Protein AF-A0A7L2L3T2-F1 (afdb_monomer)

pLDDT: mean 75.69, std 24.59, range [29.52, 98.69]

InterPro domains:
  IPR004274 FCP1 homology domain [PF03031] (66-132)
  IPR004274 FCP1 homology domain [PS50969] (61-136)
  IPR004274 FCP1 homology domain [SM00577] (64-136)
  IPR023214 HAD superfamily [G3DSA:3.40.50.1000] (42-136)
  IPR036412 HAD-like superfamily [SSF56784] (52-131)
  IPR050365 Mitochondrial import inner membrane translocase subunit TIM50 [PTHR12210] (7-133)

Mean predicted aligned error: 15.84 Å

Solvent-accessible surface area (backbone atoms only — not comparable to full-atom values): 9554 Å² total; per-residue (Å²): 134,87,89,82,86,84,83,82,86,81,86,80,72,86,70,64,79,81,52,82,84,65,85,80,80,83,91,77,91,81,81,84,77,86,86,66,84,87,72,83,84,76,86,76,94,68,81,80,71,79,82,80,70,93,64,78,83,79,52,81,94,42,69,88,38,57,78,42,78,40,54,45,76,85,66,42,28,44,76,33,74,61,91,56,86,87,46,75,42,76,46,80,44,76,56,97,90,40,84,42,59,35,28,28,36,69,39,86,63,42,67,63,49,51,54,55,43,55,74,64,26,40,71,39,83,56,63,93,69,83,78,73,88,70,79,133

Secondary structure (DSSP, 8-state):
----PPPPPPP--GGGGS-TT---------------------S----------SS-PPPGGGTTSPEEEE--BTTTEEEESS--TT-SEEEEEEETTEEEEEEEEEPTTHHHHHHHHHHHSEEEE--SS---S---

Structure (mmCIF, N/CA/C/O backbone):
data_AF-A0A7L2L3T2-F1
#
_entry.id   AF-A0A7L2L3T2-F1
#
loop_
_atom_site.group_PDB
_atom_site.id
_atom_site.type_symbol
_atom_site.label_atom_id
_atom_site.label_alt_id
_atom_site.label_comp_id
_atom_site.label_asym_id
_atom_site.label_entity_id
_atom_site.label_seq_id
_atom_site.pdbx_PDB_ins_code
_atom_site.Cartn_x
_atom_site.Cartn_y
_atom_site.Cartn_z
_atom_site.occupancy
_atom_site.B_iso_or_equiv
_atom_site.auth_seq_id
_atom_site.auth_comp_id
_atom_site.auth_asym_id
_atom_site.auth_atom_id
_atom_site.pdbx_PDB_model_num
ATOM 1 N N . GLY A 1 1 ? 4.137 63.026 32.691 1.00 35.97 1 GLY A N 1
ATOM 2 C CA . GLY A 1 1 ? 4.318 62.618 31.290 1.00 35.97 1 GLY A CA 1
ATOM 3 C C . GLY A 1 1 ? 4.992 61.267 31.257 1.00 35.97 1 GLY A C 1
ATOM 4 O O . GLY A 1 1 ? 6.132 61.170 31.676 1.00 35.97 1 GLY A O 1
ATOM 5 N N . THR A 1 2 ? 4.213 60.248 30.903 1.00 34.06 2 THR A N 1
ATOM 6 C CA . THR A 1 2 ? 4.567 59.047 30.122 1.00 34.06 2 THR A CA 1
ATOM 7 C C . THR A 1 2 ? 6.007 58.503 30.169 1.00 34.06 2 THR A C 1
ATOM 9 O O . THR A 1 2 ? 6.905 59.027 29.521 1.00 34.06 2 THR A O 1
ATOM 12 N N . GLN A 1 3 ? 6.175 57.349 30.830 1.00 35.94 3 GLN A N 1
ATOM 13 C CA . GLN A 1 3 ? 7.211 56.356 30.519 1.00 35.94 3 GLN A CA 1
ATOM 14 C C . GLN A 1 3 ? 6.604 55.290 29.592 1.00 35.94 3 GLN A C 1
ATOM 16 O O . GLN A 1 3 ? 5.524 54.772 29.871 1.00 35.94 3 GLN A O 1
ATOM 21 N N . THR A 1 4 ? 7.301 54.936 28.515 1.00 42.97 4 THR A N 1
ATOM 22 C CA . THR A 1 4 ? 6.993 53.780 27.656 1.00 42.97 4 THR A CA 1
ATOM 23 C C . THR A 1 4 ? 8.193 52.834 27.630 1.00 42.97 4 THR A C 1
ATOM 25 O O . THR A 1 4 ? 9.275 53.286 27.253 1.00 42.97 4 THR A O 1
ATOM 28 N N . PRO A 1 5 ? 8.045 51.530 27.928 1.00 36.94 5 PRO A N 1
ATOM 29 C CA . PRO A 1 5 ? 9.026 50.524 27.539 1.00 36.94 5 PRO A CA 1
ATOM 30 C C . PRO A 1 5 ? 8.546 49.748 26.299 1.00 36.94 5 PRO A C 1
ATOM 32 O O . PRO A 1 5 ? 7.464 49.156 26.288 1.00 36.94 5 PRO A O 1
ATOM 35 N N . ALA A 1 6 ? 9.359 49.750 25.240 1.00 39.88 6 ALA A N 1
ATOM 36 C CA . ALA A 1 6 ? 9.135 48.973 24.022 1.00 39.88 6 ALA A CA 1
ATOM 37 C C . ALA A 1 6 ? 9.621 47.514 24.174 1.00 39.88 6 ALA A C 1
ATOM 39 O O . ALA A 1 6 ? 10.553 47.208 24.915 1.00 39.88 6 ALA A O 1
ATOM 40 N N . LYS A 1 7 ? 8.916 46.612 23.484 1.00 36.78 7 LYS A N 1
ATOM 41 C CA . LYS A 1 7 ? 8.831 45.155 23.686 1.00 36.78 7 LYS A CA 1
ATOM 42 C C . LYS A 1 7 ? 10.074 44.382 23.204 1.00 36.78 7 LYS A C 1
ATOM 44 O O . LYS A 1 7 ? 10.583 44.645 22.119 1.00 3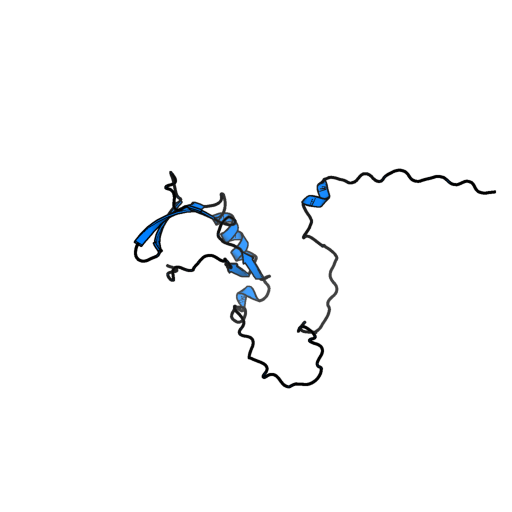6.78 7 LYS A O 1
ATOM 49 N N . LYS A 1 8 ? 10.489 43.355 23.963 1.00 37.81 8 LYS A N 1
ATOM 50 C CA . LYS A 1 8 ? 11.452 42.314 23.534 1.00 37.81 8 LYS A CA 1
ATOM 51 C C . LYS A 1 8 ? 10.828 41.374 22.480 1.00 37.81 8 LYS A C 1
ATOM 53 O O . LYS A 1 8 ? 9.640 41.063 22.596 1.00 37.81 8 LYS A O 1
ATOM 58 N N . PRO A 1 9 ? 11.601 40.868 21.500 1.00 38.28 9 PRO A N 1
ATOM 59 C CA . PRO A 1 9 ? 11.104 39.929 20.498 1.00 38.28 9 PRO A CA 1
ATOM 60 C C . PRO A 1 9 ? 10.933 38.520 21.089 1.00 38.28 9 PRO A C 1
ATOM 62 O O . PRO A 1 9 ? 11.800 38.006 21.794 1.00 38.28 9 PRO A O 1
ATOM 65 N N . ARG A 1 10 ? 9.780 37.901 20.805 1.00 49.94 10 ARG A N 1
ATOM 66 C CA . ARG A 1 10 ? 9.425 36.529 21.197 1.00 49.94 10 ARG A CA 1
ATOM 67 C C . ARG A 1 10 ? 10.212 35.520 20.355 1.00 49.94 10 ARG A C 1
ATOM 69 O O . ARG A 1 10 ? 10.074 35.496 19.136 1.00 49.94 10 ARG A O 1
ATOM 76 N N . SER A 1 11 ? 10.988 34.675 21.032 1.00 52.75 11 SER A N 1
ATOM 77 C CA . SER A 1 11 ? 11.601 33.461 20.484 1.00 52.75 11 SER A CA 1
ATOM 78 C C . SER A 1 11 ? 10.527 32.562 19.859 1.00 52.75 11 SER A C 1
ATOM 80 O O . SER A 1 11 ? 9.549 32.215 20.523 1.00 52.75 11 SER A O 1
ATOM 82 N N . ARG A 1 12 ? 10.680 32.217 18.577 1.00 53.09 12 ARG A N 1
ATOM 83 C CA . ARG A 1 12 ? 9.850 31.218 17.892 1.00 53.09 12 ARG A CA 1
ATOM 84 C C . ARG A 1 12 ? 10.597 29.884 17.926 1.00 53.09 12 ARG A C 1
ATOM 86 O O . ARG A 1 12 ? 11.670 29.767 17.346 1.00 53.09 12 ARG A O 1
ATOM 93 N N . SER A 1 13 ? 10.042 28.915 18.652 1.00 53.38 13 SER A N 1
ATOM 94 C CA . SER A 1 13 ? 10.599 27.567 18.806 1.00 53.38 13 SER A CA 1
ATOM 95 C C . SER A 1 13 ? 10.322 26.705 17.567 1.00 53.38 13 SER A C 1
ATOM 97 O O . SER A 1 13 ? 9.228 26.732 17.009 1.00 53.38 13 SER A O 1
ATOM 99 N N . ILE A 1 14 ? 11.325 25.922 17.168 1.00 63.31 14 ILE A N 1
ATOM 100 C CA . ILE A 1 14 ? 11.419 25.088 15.952 1.00 63.31 14 ILE A CA 1
ATOM 101 C C . ILE A 1 14 ? 10.454 23.878 15.974 1.00 63.31 14 ILE A C 1
ATOM 103 O O . ILE A 1 14 ? 10.268 23.195 14.972 1.00 63.31 14 ILE A O 1
ATOM 107 N N . LEU A 1 15 ? 9.768 23.629 17.092 1.00 58.53 15 LEU A N 1
ATOM 108 C CA . LEU A 1 15 ? 8.903 22.456 17.282 1.00 58.53 15 LEU A CA 1
ATOM 109 C C . LEU A 1 15 ? 7.489 22.591 16.688 1.00 58.53 15 LEU A C 1
ATOM 111 O O . LEU A 1 15 ? 6.713 21.640 16.730 1.00 58.53 15 LEU A O 1
ATOM 115 N N . GLN A 1 16 ? 7.147 23.735 16.089 1.00 56.53 16 GLN A N 1
ATOM 116 C CA . GLN A 1 16 ? 5.810 23.961 15.525 1.00 56.53 16 GLN A CA 1
ATOM 117 C C . GLN A 1 16 ? 5.558 23.213 14.199 1.00 56.53 16 GLN A C 1
ATOM 119 O O . GLN A 1 16 ? 4.415 23.091 13.772 1.00 56.53 16 GLN A O 1
ATOM 124 N N . SER A 1 17 ? 6.604 22.660 13.572 1.00 54.31 17 SER A N 1
ATOM 125 C CA . SER A 1 17 ? 6.488 21.919 12.306 1.00 54.31 17 SER A CA 1
ATOM 126 C C . SER A 1 17 ? 5.961 20.485 12.460 1.00 54.31 17 SER A C 1
ATOM 128 O O . SER A 1 17 ? 5.532 19.901 11.470 1.00 54.31 17 SER A O 1
ATOM 130 N N . LEU A 1 18 ? 5.993 19.907 13.667 1.00 58.53 18 LEU A N 1
ATOM 131 C CA . LEU A 1 18 ? 5.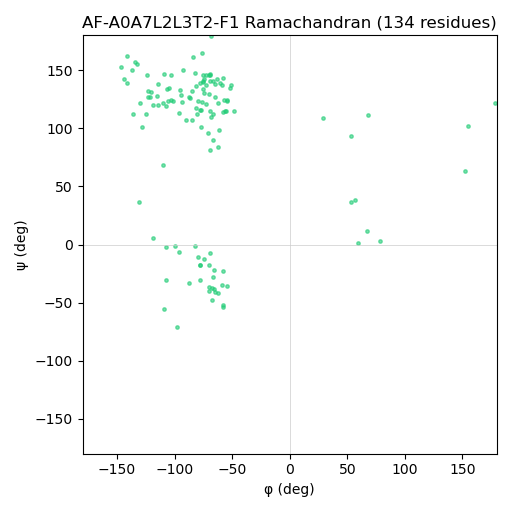639 18.496 13.897 1.00 58.53 18 LEU A CA 1
ATOM 132 C C . LEU A 1 18 ? 4.186 18.282 14.353 1.00 58.53 18 LEU A C 1
ATOM 134 O O . LEU A 1 18 ? 3.731 17.148 14.423 1.00 58.53 18 LEU A O 1
ATOM 138 N N . PHE A 1 19 ? 3.442 19.357 14.624 1.00 54.78 19 PHE A N 1
ATOM 139 C CA . PHE A 1 19 ? 2.075 19.296 15.160 1.00 54.78 19 PHE A CA 1
ATOM 140 C C . PHE A 1 19 ? 1.098 20.183 14.370 1.00 54.78 19 PHE A C 1
ATOM 142 O O . PHE A 1 19 ? 0.198 20.785 14.943 1.00 54.78 19 PHE A O 1
ATOM 149 N N . CYS A 1 20 ? 1.253 20.279 13.045 1.00 52.84 20 CYS A N 1
ATOM 150 C CA . CYS A 1 2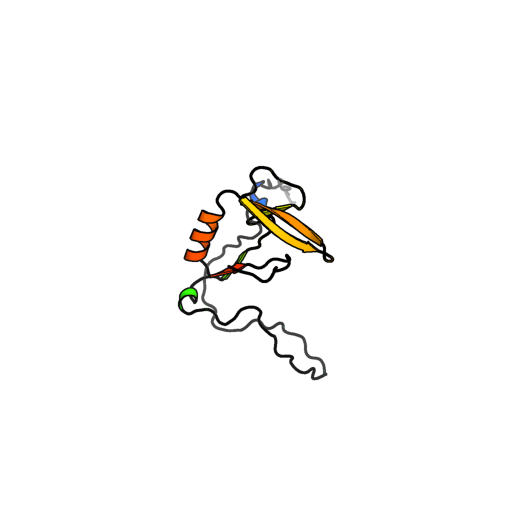0 ? 0.338 21.074 12.211 1.00 52.84 20 CYS A CA 1
ATOM 151 C C . CYS A 1 20 ? -1.101 20.506 12.179 1.00 52.84 20 CYS A C 1
ATOM 153 O O . CYS A 1 20 ? -2.044 21.251 11.939 1.00 52.84 20 CYS A O 1
ATOM 155 N N . CYS A 1 21 ? -1.289 19.212 12.476 1.00 55.84 21 CYS A N 1
ATOM 156 C CA . CYS A 1 21 ? -2.593 18.538 12.362 1.00 55.84 21 CYS A CA 1
ATOM 157 C C . CYS A 1 21 ? -3.143 17.967 13.680 1.00 55.84 21 CYS A C 1
ATOM 159 O O . CYS A 1 21 ? -4.167 17.294 13.674 1.00 55.84 21 CYS A O 1
ATOM 161 N N . LEU A 1 22 ? -2.481 18.206 14.811 1.00 59.53 22 LEU A N 1
ATOM 162 C CA . LEU A 1 22 ? -2.888 17.673 16.115 1.00 59.53 22 LEU A CA 1
ATOM 163 C C . LEU A 1 22 ? -3.402 18.817 16.989 1.00 59.53 22 LEU A C 1
ATOM 165 O O . LEU A 1 22 ? -2.781 19.206 17.977 1.00 59.53 22 LEU A O 1
ATOM 169 N N . CYS A 1 23 ? -4.547 19.377 16.601 1.00 38.28 23 CYS A N 1
ATOM 170 C CA . CYS A 1 23 ? -5.356 20.153 17.528 1.00 38.28 23 CYS A CA 1
ATOM 171 C C . CYS A 1 23 ? -5.952 19.191 18.553 1.00 38.28 23 CYS A C 1
ATOM 173 O O . CYS A 1 23 ? -6.753 18.320 18.225 1.00 38.28 23 CYS A O 1
ATOM 175 N N . ARG A 1 24 ? -5.534 19.373 19.799 1.00 47.25 24 ARG A N 1
ATOM 176 C CA . ARG A 1 24 ? -6.186 18.830 20.976 1.00 47.25 24 ARG A CA 1
ATOM 177 C C . ARG A 1 24 ? -6.866 20.001 21.669 1.00 47.25 24 ARG A C 1
ATOM 179 O O . ARG A 1 24 ? -6.175 20.928 22.074 1.00 47.25 24 ARG A O 1
ATOM 186 N N . ASP A 1 25 ? -8.181 19.940 21.793 1.00 41.56 25 ASP A N 1
ATOM 187 C CA . ASP A 1 25 ? -8.862 20.440 22.981 1.00 41.56 25 ASP A CA 1
ATOM 188 C C . ASP A 1 25 ? -10.092 19.566 23.250 1.00 41.56 25 ASP A C 1
ATOM 190 O O . ASP A 1 25 ? -10.574 18.854 22.370 1.00 41.56 25 ASP A O 1
ATOM 194 N N . GLU A 1 26 ? -10.460 19.528 24.516 1.00 36.09 26 GLU A N 1
ATOM 195 C CA . GLU A 1 26 ? -11.117 18.437 25.222 1.00 36.09 26 GLU A CA 1
ATOM 196 C C . GLU A 1 26 ? -12.623 18.310 24.902 1.00 36.09 26 GLU A C 1
ATOM 198 O O . GLU A 1 26 ? -13.254 19.193 24.321 1.00 36.09 26 GLU A O 1
ATOM 203 N N . ALA A 1 27 ? -13.194 17.161 25.265 1.00 44.34 27 ALA A N 1
ATOM 204 C CA . ALA A 1 27 ? -14.560 16.747 24.961 1.00 44.34 27 ALA A CA 1
ATOM 205 C C . ALA A 1 27 ? -15.651 17.551 25.699 1.00 44.34 27 ALA A C 1
ATOM 207 O O . ALA A 1 27 ? -15.541 17.758 26.900 1.00 44.34 27 ALA A O 1
ATOM 208 N N . GLU A 1 28 ? -16.747 17.853 24.990 1.00 31.58 28 GLU A N 1
ATOM 209 C CA . GLU A 1 28 ? -18.121 17.985 25.510 1.00 31.58 28 GLU A CA 1
ATOM 210 C C . GLU A 1 28 ? -19.105 17.449 24.434 1.00 31.58 28 GLU A C 1
ATOM 212 O O . GLU A 1 28 ? -18.859 17.630 23.235 1.00 31.58 28 GLU A O 1
ATOM 217 N N . PRO A 1 29 ? -20.199 16.750 24.799 1.00 39.41 29 PRO A N 1
ATOM 218 C CA . PRO A 1 29 ? -21.030 16.011 23.850 1.00 39.41 29 PRO A CA 1
ATOM 219 C C . PRO A 1 29 ? -22.082 16.909 23.180 1.00 39.41 29 PRO A C 1
ATOM 221 O O . PRO A 1 29 ? -23.103 17.249 23.776 1.00 39.41 29 PRO A O 1
ATOM 224 N N . CYS A 1 30 ? -21.888 17.238 21.901 1.00 29.52 30 CYS A N 1
ATOM 225 C CA . CYS A 1 30 ? -22.922 17.893 21.095 1.00 29.52 30 CYS A CA 1
ATOM 226 C C . CYS A 1 30 ? -23.800 16.858 20.380 1.00 29.52 30 CYS A C 1
ATOM 228 O O . CYS A 1 30 ? -23.397 16.223 19.405 1.00 29.52 30 CYS A O 1
ATOM 230 N N . ALA A 1 31 ? -25.032 16.715 20.865 1.00 38.84 31 ALA A N 1
ATOM 231 C CA . ALA A 1 31 ? -26.105 16.035 20.161 1.00 38.84 31 ALA A CA 1
ATOM 232 C C . ALA A 1 31 ? -26.481 16.805 18.883 1.00 38.84 31 ALA A C 1
ATOM 234 O O . ALA A 1 31 ? -26.814 17.982 18.950 1.00 38.84 31 ALA A O 1
ATOM 235 N N . GLY A 1 32 ? -26.482 16.100 17.747 1.00 40.12 32 GLY A N 1
ATOM 236 C CA . GLY A 1 32 ? -27.226 16.445 16.534 1.00 40.12 32 GLY A CA 1
ATOM 237 C C . GLY A 1 32 ? -26.765 17.690 15.774 1.00 40.12 32 GLY A C 1
ATOM 238 O O . GLY A 1 32 ? -27.002 18.816 16.188 1.00 40.12 32 GLY A O 1
ATOM 239 N N . THR A 1 33 ? -26.211 17.489 14.579 1.00 32.31 33 THR A N 1
ATOM 240 C CA . THR A 1 33 ? -26.784 17.960 13.300 1.00 32.31 33 THR A CA 1
ATOM 241 C C . THR A 1 33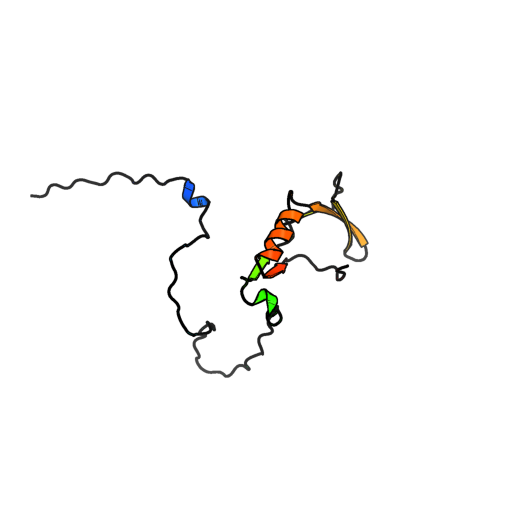 ? -25.809 17.563 12.196 1.00 32.31 33 THR A C 1
ATOM 243 O O . THR A 1 33 ? -24.636 17.922 12.214 1.00 32.31 33 THR A O 1
ATOM 246 N N . THR A 1 34 ? -26.295 16.782 11.238 1.00 37.75 34 THR A N 1
ATOM 247 C CA . THR A 1 34 ? -25.575 16.416 10.019 1.00 37.75 34 THR A CA 1
ATOM 248 C C . THR A 1 34 ? -25.135 17.676 9.279 1.00 37.75 34 THR A C 1
ATOM 250 O O . THR A 1 34 ? -25.978 18.438 8.803 1.00 37.75 34 THR A O 1
ATOM 253 N N . GLY A 1 35 ? -23.826 17.893 9.178 1.00 40.62 35 GLY A N 1
ATOM 254 C CA . GLY A 1 35 ? -23.236 18.947 8.359 1.00 40.62 35 GLY A CA 1
ATOM 255 C C . GLY A 1 35 ? -23.421 18.652 6.872 1.00 40.62 35 GLY A C 1
ATOM 256 O O . GLY A 1 35 ? -22.521 18.132 6.222 1.00 40.62 35 GLY A O 1
ATOM 257 N N . ALA A 1 36 ? -24.597 18.966 6.332 1.00 46.31 36 ALA A N 1
ATOM 258 C CA . ALA A 1 36 ? -24.756 19.204 4.904 1.00 46.31 36 ALA A CA 1
ATOM 259 C C . ALA A 1 36 ? -24.173 20.592 4.572 1.00 46.31 36 ALA A C 1
ATOM 261 O O . ALA A 1 36 ? -24.293 21.503 5.398 1.00 46.31 36 ALA A O 1
ATOM 262 N N . PRO A 1 37 ? -23.567 20.808 3.390 1.00 44.91 37 PRO A N 1
ATOM 263 C CA . PRO A 1 37 ? -23.208 22.154 2.972 1.00 44.91 37 PRO A CA 1
ATOM 264 C C . PRO A 1 37 ? -24.501 22.965 2.839 1.00 44.91 37 PRO A C 1
ATOM 266 O O . PRO A 1 37 ? -25.392 22.581 2.078 1.00 44.91 37 PRO A O 1
ATOM 269 N N . LEU A 1 38 ? -24.611 24.075 3.574 1.00 41.06 38 LEU A N 1
ATOM 270 C CA . LEU A 1 38 ? -25.620 25.096 3.311 1.00 41.06 38 LEU A CA 1
ATOM 271 C C . LEU A 1 38 ? -25.294 25.730 1.956 1.00 41.06 38 LEU A C 1
ATOM 273 O O . LEU A 1 38 ? -24.525 26.685 1.869 1.00 41.06 38 LEU A O 1
ATOM 277 N N . LEU A 1 39 ? -25.850 25.167 0.887 1.00 45.78 39 LEU A N 1
ATOM 278 C CA . LEU A 1 39 ? -25.989 25.892 -0.363 1.00 45.78 39 LEU A CA 1
ATOM 279 C C . LEU A 1 39 ? -27.162 26.848 -0.181 1.00 45.78 39 LEU A C 1
ATOM 281 O O . LEU A 1 39 ? -28.289 26.430 0.073 1.00 45.78 39 LEU A O 1
ATOM 285 N N . VAL A 1 40 ? -26.848 28.138 -0.241 1.00 47.66 40 VAL A N 1
ATOM 286 C CA . VAL A 1 40 ? -27.818 29.228 -0.269 1.00 47.66 40 VAL A CA 1
ATOM 287 C C . VAL A 1 40 ? -28.766 28.968 -1.440 1.00 47.66 40 VAL A C 1
ATOM 289 O O . VAL A 1 40 ? -28.333 28.947 -2.591 1.00 47.66 40 VAL A O 1
ATOM 292 N N . GLU A 1 41 ? -30.041 28.716 -1.144 1.00 51.34 41 GLU A N 1
ATOM 293 C CA . GLU A 1 41 ? -31.079 28.621 -2.165 1.00 51.34 41 GLU A CA 1
ATOM 294 C C . GLU A 1 41 ? -31.469 30.028 -2.616 1.00 51.34 41 GLU A C 1
ATOM 296 O O . GLU A 1 41 ? -32.054 30.795 -1.853 1.00 51.34 41 GLU A O 1
ATOM 301 N N . GLU A 1 42 ? -31.214 30.344 -3.882 1.00 50.97 42 GLU A N 1
ATOM 302 C CA . GLU A 1 42 ? -32.037 31.306 -4.604 1.00 50.97 42 GLU A CA 1
ATOM 303 C C . GLU A 1 42 ? -32.487 30.667 -5.925 1.00 50.97 42 GLU A C 1
ATOM 305 O O . GLU A 1 42 ? -31.731 30.555 -6.883 1.00 50.97 42 GLU A O 1
ATOM 310 N N . ASN A 1 43 ? -33.743 30.211 -5.916 1.00 56.47 43 ASN A N 1
ATOM 311 C CA . ASN A 1 43 ? -34.616 29.935 -7.060 1.00 56.47 43 ASN A CA 1
ATOM 312 C C . ASN A 1 43 ? -34.099 29.002 -8.175 1.00 56.47 43 ASN A C 1
ATOM 314 O O . ASN A 1 43 ? -33.579 29.440 -9.198 1.00 56.47 43 ASN A O 1
ATOM 318 N N . GLY A 1 44 ? -34.431 27.711 -8.058 1.00 47.72 44 GLY A N 1
ATOM 319 C CA . GLY A 1 44 ? -34.463 26.778 -9.190 1.00 47.72 44 GLY A CA 1
ATOM 320 C C . GLY A 1 44 ? -34.262 25.333 -8.754 1.00 47.72 44 GLY A C 1
ATOM 321 O O . GLY A 1 44 ? -33.140 24.923 -8.481 1.00 47.72 44 GLY A O 1
ATOM 322 N N . ALA A 1 45 ? -35.343 24.553 -8.682 1.00 53.53 45 ALA A N 1
ATOM 323 C CA . ALA A 1 45 ? -35.305 23.150 -8.281 1.00 53.53 45 ALA A CA 1
ATOM 324 C C . ALA A 1 45 ? -34.444 22.311 -9.246 1.00 53.53 45 ALA A C 1
ATOM 326 O O . ALA A 1 45 ? -34.905 21.887 -10.306 1.00 53.53 45 ALA A O 1
ATOM 327 N N . LEU A 1 46 ? -33.192 22.054 -8.863 1.00 55.19 46 LEU A N 1
ATOM 328 C CA . LEU A 1 46 ? -32.350 21.039 -9.485 1.00 55.19 46 LEU A CA 1
ATOM 329 C C . LEU A 1 46 ? -32.665 19.692 -8.812 1.00 55.19 46 LEU A C 1
ATOM 331 O O . LEU A 1 46 ? -32.717 19.641 -7.579 1.00 55.19 46 LEU A O 1
ATOM 335 N N . PRO A 1 47 ? -32.899 18.596 -9.560 1.00 54.84 47 PRO A N 1
ATOM 336 C CA . PRO A 1 47 ? -33.156 17.303 -8.947 1.00 54.84 47 PRO A CA 1
ATOM 337 C C . PRO A 1 47 ? -31.982 16.950 -8.037 1.00 54.84 47 PRO A C 1
ATOM 339 O O . PRO A 1 47 ? -30.830 16.935 -8.472 1.00 54.84 47 PRO A O 1
ATOM 342 N N . LYS A 1 48 ? -32.289 16.689 -6.762 1.00 62.59 48 LYS A N 1
ATOM 343 C CA . LYS A 1 48 ? -31.347 16.211 -5.750 1.00 62.59 48 LYS A CA 1
ATOM 344 C C . LYS A 1 48 ? -30.828 14.849 -6.205 1.00 62.59 48 LYS A C 1
ATOM 346 O O . LYS A 1 48 ? -31.395 13.817 -5.856 1.00 62.59 48 LYS A O 1
ATOM 351 N N . ALA A 1 49 ? -29.808 14.850 -7.061 1.00 67.88 49 ALA A N 1
ATOM 352 C CA . ALA A 1 49 ? -29.143 13.639 -7.500 1.00 67.88 49 ALA A CA 1
ATOM 353 C C . ALA A 1 49 ? -28.704 12.887 -6.242 1.00 67.88 49 ALA A C 1
ATOM 355 O O . ALA A 1 49 ? -28.065 13.467 -5.360 1.00 67.88 49 ALA A O 1
ATOM 356 N N . ALA A 1 50 ? -29.125 11.627 -6.119 1.00 76.44 50 ALA A N 1
ATOM 357 C CA . ALA A 1 50 ? -28.780 10.803 -4.974 1.00 76.44 50 ALA A CA 1
ATOM 358 C C . ALA A 1 50 ? -27.252 10.729 -4.881 1.00 76.44 50 ALA A C 1
ATOM 360 O O . ALA A 1 50 ? -26.590 10.205 -5.779 1.00 76.44 50 ALA A O 1
ATOM 361 N N . VAL A 1 51 ? -26.689 11.309 -3.822 1.00 79.06 51 VAL A N 1
ATOM 362 C CA . VAL A 1 51 ? -25.249 11.268 -3.581 1.00 79.06 51 VAL A CA 1
ATOM 363 C C . VAL A 1 51 ? -24.889 9.816 -3.298 1.00 79.06 51 VAL A C 1
ATOM 365 O O . VAL A 1 51 ? -25.315 9.244 -2.298 1.00 79.06 51 VAL A O 1
ATOM 368 N N . LYS A 1 52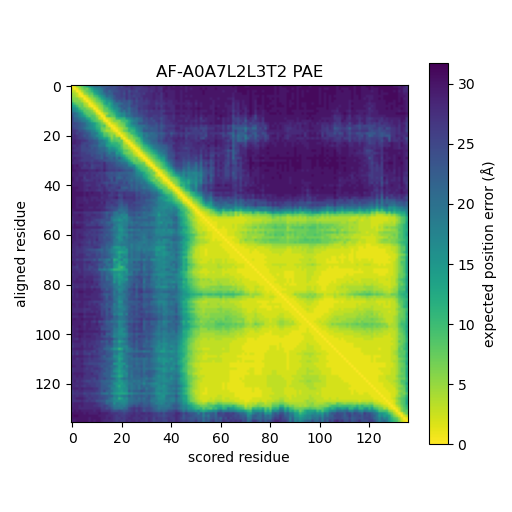 ? -24.136 9.196 -4.208 1.00 88.56 52 LYS A N 1
ATOM 369 C CA . LYS A 1 52 ? -23.624 7.842 -4.012 1.00 88.56 52 LYS A CA 1
ATOM 370 C C . LYS A 1 52 ? -22.379 7.917 -3.132 1.00 88.56 52 LYS A C 1
ATOM 372 O O . LYS A 1 52 ? -21.355 8.448 -3.554 1.00 88.56 52 LYS A O 1
ATOM 377 N N . HIS A 1 53 ? -22.473 7.384 -1.921 1.00 91.06 53 HIS A N 1
ATOM 378 C CA . HIS A 1 53 ? -21.329 7.244 -1.025 1.00 91.06 53 HIS A CA 1
ATOM 379 C C . HIS A 1 53 ? -20.349 6.182 -1.551 1.00 91.06 53 HIS A C 1
ATOM 381 O O . HIS A 1 53 ? -20.758 5.214 -2.195 1.00 91.06 53 HIS A O 1
ATOM 387 N N . LEU A 1 54 ? -19.050 6.383 -1.302 1.00 92.56 54 LEU A N 1
ATOM 388 C CA . LEU A 1 54 ? -17.989 5.466 -1.743 1.00 92.56 54 LEU A CA 1
ATOM 389 C C . LEU A 1 54 ? -17.879 4.220 -0.857 1.00 92.56 54 LEU A C 1
ATOM 391 O O . LEU A 1 54 ? -17.495 3.159 -1.341 1.00 92.56 54 LEU A O 1
ATOM 395 N N . LEU A 1 55 ? -18.214 4.359 0.427 1.00 93.25 55 LEU A N 1
ATOM 396 C CA . LEU A 1 55 ? -18.173 3.283 1.410 1.00 93.25 55 LEU A CA 1
ATOM 397 C C . LEU A 1 55 ? -19.593 2.772 1.693 1.00 93.25 55 LEU A C 1
ATOM 399 O O . LEU A 1 55 ? -20.538 3.568 1.658 1.00 93.25 55 LEU A O 1
ATOM 403 N N . PRO A 1 56 ? -19.758 1.464 1.958 1.00 93.25 56 PRO A N 1
ATOM 404 C CA . PRO A 1 56 ? -21.010 0.926 2.476 1.00 93.25 56 PRO A CA 1
ATOM 405 C C . PRO A 1 56 ? -21.256 1.406 3.915 1.00 93.25 56 PRO A C 1
ATOM 407 O O . PRO A 1 56 ? -20.440 2.116 4.502 1.00 93.25 56 PRO A O 1
ATOM 410 N N . GLU A 1 57 ? -22.381 0.995 4.499 1.00 93.12 57 GLU A N 1
ATOM 411 C CA . GLU A 1 57 ? -22.591 1.159 5.938 1.00 93.12 57 GLU A CA 1
ATOM 412 C C . GLU A 1 57 ? -21.489 0.453 6.736 1.00 93.12 57 GLU A C 1
ATOM 414 O O . GLU A 1 57 ? -21.012 -0.626 6.363 1.00 93.12 57 GLU A O 1
ATOM 419 N N . ILE A 1 58 ? -21.102 1.077 7.848 1.00 93.12 58 ILE A N 1
ATOM 420 C CA . ILE A 1 58 ? -20.079 0.549 8.744 1.00 93.12 58 ILE A CA 1
ATOM 421 C C . ILE A 1 58 ? -20.508 -0.810 9.300 1.00 93.12 58 ILE A C 1
ATOM 423 O O . ILE A 1 58 ? -21.669 -1.030 9.660 1.00 93.12 58 ILE A O 1
ATOM 427 N N . LYS A 1 59 ? -19.564 -1.747 9.384 1.00 92.94 59 LYS A N 1
ATOM 428 C CA . LYS A 1 59 ? -19.849 -3.071 9.942 1.00 92.94 59 LYS A CA 1
ATOM 429 C C . LYS A 1 59 ? -20.025 -2.971 11.465 1.00 92.94 59 LYS A C 1
ATOM 431 O O . LYS A 1 59 ? -19.305 -2.199 12.099 1.00 92.94 59 LYS A O 1
ATOM 436 N N . PRO A 1 60 ? -20.899 -3.780 12.096 1.00 94.31 60 PRO A N 1
ATOM 437 C CA . PRO A 1 60 ? -21.150 -3.686 13.536 1.00 94.31 60 PRO A CA 1
ATOM 438 C C . PRO A 1 60 ? -19.894 -3.790 14.413 1.00 94.31 60 PRO A C 1
ATOM 440 O O . PRO A 1 60 ? -19.803 -3.097 15.421 1.00 94.31 60 PRO A O 1
ATOM 443 N N . GLN A 1 61 ? -18.909 -4.610 14.027 1.00 92.12 61 GLN A N 1
ATOM 444 C CA . GLN A 1 61 ? -17.658 -4.755 14.782 1.00 92.12 61 GLN A CA 1
ATOM 445 C C . GLN A 1 61 ? -16.734 -3.528 14.721 1.00 92.12 61 GLN A C 1
ATOM 447 O O . GLN A 1 61 ? -15.828 -3.408 15.543 1.00 92.12 61 GLN A O 1
ATOM 452 N N . ASP A 1 62 ? -16.950 -2.636 13.754 1.00 93.50 62 ASP A N 1
ATOM 453 C CA . ASP A 1 62 ? -16.143 -1.436 13.542 1.00 93.50 62 ASP A CA 1
ATOM 454 C C . ASP A 1 62 ? -16.898 -0.162 13.965 1.00 93.50 62 ASP A C 1
ATOM 456 O O . ASP A 1 62 ? -16.317 0.915 13.968 1.00 93.50 62 ASP A O 1
ATOM 460 N N . ALA A 1 63 ? -18.154 -0.271 14.421 1.00 93.69 63 ALA A N 1
ATOM 461 C CA . ALA A 1 63 ? -19.021 0.862 14.770 1.00 93.69 63 ALA A CA 1
ATOM 462 C C . ALA A 1 63 ? -18.452 1.807 15.849 1.00 93.69 63 ALA A C 1
ATOM 464 O O . ALA A 1 63 ? -18.861 2.962 15.938 1.00 93.69 63 ALA A O 1
ATOM 465 N N . SER A 1 64 ? -17.522 1.325 16.680 1.00 95.31 64 SER A N 1
ATOM 466 C CA . SER A 1 64 ? -16.831 2.122 17.702 1.00 95.31 64 SER A CA 1
ATOM 467 C C . SER A 1 64 ? -15.432 2.587 17.289 1.00 95.31 64 SER A C 1
ATOM 469 O O . SER A 1 64 ? -14.749 3.229 18.087 1.00 95.31 64 SER A O 1
ATOM 471 N N . LYS A 1 65 ? -14.960 2.219 16.095 1.00 96.25 65 LYS A N 1
ATOM 472 C CA . LYS A 1 65 ? -13.630 2.574 15.595 1.00 96.25 65 LYS A CA 1
ATOM 473 C C . LYS A 1 65 ? -13.699 3.857 14.772 1.00 96.25 65 LYS A C 1
ATOM 475 O O . LYS A 1 65 ? -14.697 4.146 14.120 1.00 96.25 65 LYS A O 1
ATOM 480 N N . LEU A 1 66 ? -12.607 4.622 14.772 1.00 97.31 66 LEU A N 1
ATOM 481 C CA . LEU A 1 66 ? -12.441 5.700 13.797 1.00 97.31 66 LEU A CA 1
ATOM 482 C C . LEU A 1 66 ? -12.101 5.094 12.430 1.00 97.31 66 LEU A C 1
ATOM 484 O O . LEU A 1 66 ? -11.326 4.137 12.351 1.00 97.31 66 LEU A O 1
ATOM 488 N N . CYS A 1 67 ? -12.639 5.688 11.367 1.00 97.38 67 CYS A N 1
ATOM 489 C CA . CYS A 1 67 ? -12.235 5.378 10.001 1.00 97.38 67 CYS A CA 1
ATOM 490 C C . CYS A 1 67 ? -10.926 6.105 9.678 1.00 97.38 67 CYS A C 1
ATOM 492 O O . CYS A 1 67 ? -10.852 7.333 9.765 1.00 97.38 67 CYS A O 1
ATOM 494 N N . VAL A 1 68 ? -9.902 5.355 9.273 1.00 98.19 68 VAL A N 1
ATOM 495 C CA . VAL A 1 68 ? -8.621 5.901 8.817 1.00 98.19 68 VAL A CA 1
ATOM 496 C C . VAL A 1 68 ? -8.443 5.581 7.344 1.00 98.19 68 VAL A C 1
ATOM 498 O O . VAL A 1 68 ? -8.400 4.419 6.943 1.00 98.19 68 VAL A O 1
ATOM 501 N N . VAL A 1 69 ? -8.309 6.635 6.543 1.00 98.06 69 VAL A N 1
ATOM 502 C CA . VAL A 1 69 ? -7.968 6.524 5.127 1.00 98.06 69 VAL A CA 1
ATOM 503 C C . VAL A 1 69 ? -6.450 6.486 4.989 1.00 98.06 69 VAL A C 1
ATOM 505 O O . VAL A 1 69 ? -5.758 7.364 5.503 1.00 98.06 69 VAL A O 1
ATOM 508 N N . ILE A 1 70 ? -5.939 5.463 4.313 1.00 98.31 70 ILE A N 1
ATOM 509 C CA . ILE A 1 70 ? -4.509 5.217 4.128 1.00 98.31 70 ILE A CA 1
ATOM 510 C C . ILE A 1 70 ? -4.223 5.211 2.626 1.00 98.31 70 ILE A C 1
ATOM 512 O O . ILE A 1 70 ? -4.930 4.548 1.869 1.00 98.31 70 ILE A O 1
ATOM 516 N N . ASP A 1 71 ? -3.205 5.954 2.199 1.00 98.06 71 ASP A N 1
ATOM 517 C CA . ASP A 1 71 ? -2.715 5.926 0.817 1.00 98.06 71 ASP A CA 1
ATOM 518 C C . ASP A 1 71 ? -1.730 4.762 0.599 1.00 98.06 71 ASP A C 1
ATOM 520 O O . ASP A 1 71 ? -1.193 4.203 1.556 1.00 98.06 71 ASP A O 1
ATOM 524 N N . LEU A 1 72 ? -1.501 4.378 -0.657 1.00 97.00 72 LEU A N 1
ATOM 525 C CA . LEU A 1 72 ? -0.650 3.251 -1.038 1.00 97.00 72 LEU A CA 1
ATOM 526 C C . LEU A 1 72 ? 0.765 3.696 -1.429 1.00 97.00 72 LEU A C 1
ATOM 528 O O . LEU A 1 72 ? 1.724 3.419 -0.701 1.00 97.00 72 LEU A O 1
ATOM 532 N N . ASP A 1 73 ? 0.900 4.353 -2.580 1.00 95.00 73 ASP A N 1
ATOM 533 C CA . ASP A 1 73 ? 2.194 4.697 -3.167 1.00 95.00 73 ASP A CA 1
ATOM 534 C C . ASP A 1 73 ? 2.878 5.823 -2.380 1.00 95.00 73 ASP A C 1
ATOM 536 O O . ASP A 1 73 ? 2.247 6.771 -1.924 1.00 95.00 73 ASP A O 1
ATOM 540 N N . GLU A 1 74 ? 4.182 5.680 -2.147 1.00 96.69 74 GLU A N 1
ATOM 541 C CA . GLU A 1 74 ? 5.009 6.528 -1.271 1.00 96.69 74 GLU A CA 1
ATOM 542 C C . GLU A 1 74 ? 4.569 6.581 0.209 1.00 96.69 74 GLU A C 1
ATOM 544 O O . GLU A 1 74 ? 5.213 7.233 1.037 1.00 96.69 74 GLU A O 1
ATOM 549 N N . THR A 1 75 ? 3.518 5.842 0.580 1.00 98.06 75 THR A N 1
ATOM 550 C CA . THR A 1 75 ? 3.017 5.740 1.957 1.00 98.06 75 THR A CA 1
ATOM 551 C C . THR A 1 75 ? 3.303 4.367 2.557 1.00 98.06 75 THR A C 1
ATOM 553 O O . THR A 1 75 ? 3.965 4.291 3.596 1.00 98.06 75 THR A O 1
ATOM 556 N N . LEU A 1 76 ? 2.858 3.292 1.902 1.00 98.31 76 LEU A N 1
ATOM 557 C CA . LEU A 1 76 ? 3.050 1.897 2.322 1.00 98.31 76 LEU A CA 1
ATOM 558 C C . LEU A 1 76 ? 4.070 1.163 1.448 1.00 98.31 76 LEU A C 1
ATOM 560 O O . LEU A 1 76 ? 4.762 0.260 1.924 1.00 98.31 76 LEU A O 1
ATOM 564 N N . VAL A 1 77 ? 4.163 1.547 0.177 1.00 97.50 77 VAL A N 1
ATOM 565 C CA . VAL A 1 77 ? 5.037 0.923 -0.819 1.00 97.50 77 VAL A CA 1
ATOM 566 C C . VAL A 1 77 ? 5.654 1.970 -1.741 1.00 97.50 77 VAL A C 1
ATOM 568 O O . VAL A 1 77 ? 5.160 3.089 -1.835 1.00 97.50 77 VAL A O 1
ATOM 571 N N . HIS A 1 78 ? 6.723 1.594 -2.434 1.00 96.69 78 HIS A N 1
ATOM 572 C CA . HIS A 1 78 ? 7.306 2.362 -3.530 1.00 96.69 78 HIS A CA 1
ATOM 573 C C . HIS A 1 78 ? 7.346 1.498 -4.791 1.00 96.69 78 HIS A C 1
ATOM 575 O O . HIS A 1 78 ? 7.886 0.388 -4.763 1.00 96.69 78 HIS A O 1
ATOM 581 N N . SER A 1 79 ? 6.795 2.011 -5.889 1.00 95.44 79 SER A N 1
ATOM 582 C CA . SER A 1 79 ? 6.613 1.279 -7.147 1.00 95.44 79 SER A CA 1
ATOM 583 C C . SER A 1 79 ? 7.466 1.885 -8.268 1.00 95.44 79 SER A C 1
ATOM 585 O O . SER A 1 79 ? 7.524 3.101 -8.431 1.00 95.44 79 SER A O 1
ATOM 587 N N . SER A 1 80 ? 8.109 1.047 -9.087 1.00 95.31 80 SER A N 1
ATOM 588 C CA . SER A 1 80 ? 8.972 1.489 -10.192 1.00 95.31 80 SER A CA 1
ATOM 589 C C . SER A 1 80 ? 8.829 0.604 -11.432 1.00 95.31 80 SER A C 1
ATOM 591 O O . SER A 1 80 ? 8.826 -0.618 -11.338 1.00 95.31 80 SER A O 1
ATOM 593 N N . PHE A 1 81 ? 8.799 1.214 -12.621 1.00 95.25 81 PHE A N 1
ATOM 594 C CA . PHE A 1 81 ? 8.936 0.499 -13.902 1.00 95.25 81 PHE A CA 1
ATOM 595 C C . PHE A 1 81 ? 10.387 0.120 -14.227 1.00 95.25 81 PHE A C 1
ATOM 597 O O . PHE A 1 81 ? 10.642 -0.722 -15.087 1.00 95.25 81 PHE A O 1
ATOM 604 N N . LYS A 1 82 ? 11.362 0.758 -13.570 1.00 96.81 82 LYS A N 1
ATOM 605 C CA . LYS A 1 82 ? 12.772 0.377 -13.681 1.00 96.81 82 LYS A CA 1
ATOM 606 C C . LYS A 1 82 ? 13.039 -0.811 -12.755 1.00 96.81 82 LYS A C 1
ATOM 608 O O . LYS A 1 82 ? 12.607 -0.736 -11.603 1.00 96.81 82 LYS A O 1
ATOM 613 N N . PRO A 1 83 ? 13.779 -1.840 -13.206 1.00 96.44 83 PRO A N 1
ATOM 614 C CA . PRO A 1 83 ? 14.175 -2.956 -12.358 1.00 96.44 83 PRO A CA 1
ATOM 615 C C . PRO A 1 83 ? 14.852 -2.504 -11.068 1.00 96.44 83 PRO A C 1
ATOM 617 O O . PRO A 1 83 ? 15.742 -1.651 -11.088 1.00 96.44 83 PRO A O 1
ATOM 620 N N . VAL A 1 84 ? 14.436 -3.112 -9.959 1.00 95.69 84 VAL A N 1
ATOM 621 C CA . VAL A 1 84 ? 15.003 -2.887 -8.629 1.00 95.69 84 VAL A CA 1
ATOM 622 C C . VAL A 1 84 ? 15.471 -4.223 -8.066 1.00 95.69 84 VAL A C 1
ATOM 624 O O . VAL A 1 84 ? 14.745 -5.217 -8.112 1.00 95.69 84 VAL A O 1
ATOM 627 N N . ASN A 1 85 ? 16.698 -4.255 -7.545 1.00 94.69 85 ASN A N 1
ATOM 628 C CA . ASN A 1 85 ? 17.222 -5.440 -6.870 1.00 94.69 85 ASN A CA 1
ATOM 629 C C . ASN A 1 85 ? 16.445 -5.684 -5.572 1.00 94.69 85 ASN A C 1
ATOM 631 O O . ASN A 1 85 ? 16.176 -4.737 -4.838 1.00 94.69 85 ASN A O 1
ATOM 635 N N . ASN A 1 86 ? 16.159 -6.952 -5.263 1.00 94.75 86 ASN A N 1
ATOM 636 C CA . ASN A 1 86 ? 15.441 -7.362 -4.050 1.00 94.75 86 ASN A CA 1
ATOM 63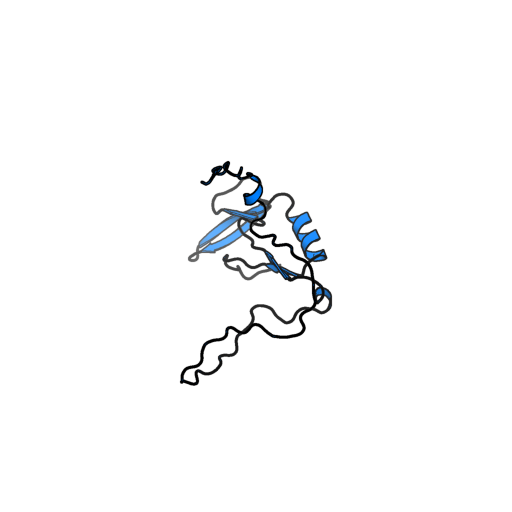7 C C . ASN A 1 86 ? 14.054 -6.709 -3.901 1.00 94.75 86 ASN A C 1
ATOM 639 O O . ASN A 1 86 ? 13.666 -6.344 -2.796 1.00 94.75 86 ASN A O 1
ATOM 643 N N . ALA A 1 87 ? 13.320 -6.538 -5.005 1.00 97.19 87 ALA A N 1
ATOM 644 C CA . ALA A 1 87 ? 11.919 -6.135 -4.933 1.00 97.19 87 ALA A CA 1
ATOM 645 C C . ALA A 1 87 ? 11.105 -7.162 -4.126 1.00 97.19 87 ALA A C 1
ATOM 647 O O . ALA A 1 87 ? 11.275 -8.368 -4.318 1.00 97.19 87 ALA A O 1
ATOM 648 N N . ASP A 1 88 ? 10.211 -6.687 -3.260 1.00 97.88 88 ASP A N 1
ATOM 649 C CA . ASP A 1 88 ? 9.314 -7.548 -2.483 1.00 97.88 88 ASP A CA 1
ATOM 650 C C . ASP A 1 88 ? 8.252 -8.190 -3.383 1.00 97.88 88 ASP A C 1
ATOM 652 O O . ASP A 1 88 ? 7.894 -9.354 -3.204 1.00 97.88 88 ASP A O 1
ATOM 656 N N . PHE A 1 89 ? 7.781 -7.442 -4.387 1.00 96.38 89 PHE A N 1
ATOM 657 C CA . PHE A 1 89 ? 6.847 -7.933 -5.395 1.00 96.38 89 PHE A CA 1
ATOM 658 C C . PHE A 1 89 ? 7.232 -7.458 -6.796 1.00 96.38 89 PHE A C 1
ATOM 660 O O . PHE A 1 89 ? 7.769 -6.365 -6.985 1.00 96.38 89 PHE A O 1
ATOM 667 N N . ILE A 1 90 ? 6.893 -8.272 -7.796 1.00 95.69 90 ILE A N 1
ATOM 668 C CA . ILE A 1 90 ? 6.955 -7.901 -9.210 1.00 95.69 90 ILE A CA 1
ATOM 669 C C . ILE A 1 90 ? 5.570 -8.144 -9.799 1.00 95.69 90 ILE A C 1
ATOM 671 O O . ILE A 1 90 ? 5.118 -9.285 -9.889 1.00 95.69 90 ILE A O 1
ATOM 675 N N . ILE A 1 91 ? 4.888 -7.066 -10.174 1.00 93.62 91 ILE A N 1
ATOM 676 C CA . ILE A 1 91 ? 3.502 -7.103 -10.635 1.00 93.62 91 ILE A CA 1
ATOM 677 C C . ILE A 1 91 ? 3.473 -6.803 -12.137 1.00 93.62 91 ILE A C 1
ATOM 679 O O . ILE A 1 91 ? 3.936 -5.740 -12.558 1.00 93.62 91 ILE A O 1
ATOM 683 N N . PRO A 1 92 ? 2.931 -7.703 -12.975 1.00 93.50 92 PRO A N 1
ATOM 684 C CA . PRO A 1 92 ? 2.741 -7.408 -14.385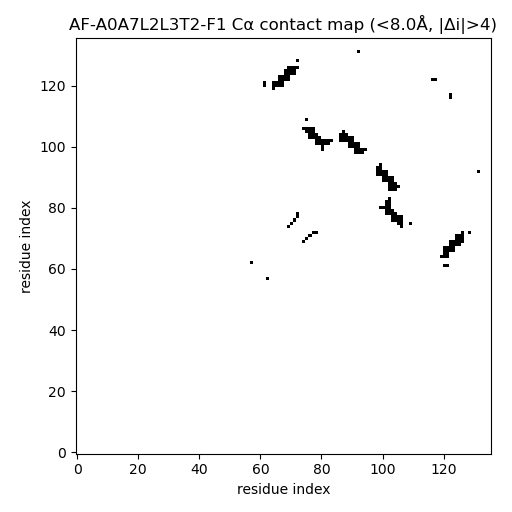 1.00 93.50 92 PRO A CA 1
ATOM 685 C C . PRO A 1 92 ? 1.564 -6.440 -14.564 1.00 93.50 92 PRO A C 1
ATOM 687 O O . PRO A 1 92 ? 0.461 -6.703 -14.078 1.00 93.50 92 PRO A O 1
ATOM 690 N N . VAL A 1 93 ? 1.747 -5.362 -15.321 1.00 92.00 93 VAL A N 1
ATOM 691 C CA . VAL A 1 93 ? 0.701 -4.396 -15.701 1.00 92.00 93 VAL A CA 1
ATOM 692 C C . VAL A 1 93 ? 0.639 -4.271 -17.218 1.00 92.00 93 VAL A C 1
ATOM 694 O O . VAL A 1 93 ? 1.655 -4.403 -17.889 1.00 92.00 93 VAL A O 1
ATOM 697 N N . GLU A 1 94 ? -0.556 -4.062 -17.763 1.00 91.62 94 GLU A N 1
ATOM 698 C CA . GLU A 1 94 ? -0.734 -3.849 -19.201 1.00 91.62 94 GLU A CA 1
ATOM 699 C C . GLU A 1 94 ? -0.956 -2.356 -19.436 1.00 91.62 94 GLU A C 1
ATOM 701 O O . GLU A 1 94 ? -1.844 -1.767 -18.820 1.00 91.62 94 GLU A O 1
ATOM 706 N N . ILE A 1 95 ? -0.127 -1.747 -20.281 1.00 90.50 95 ILE A N 1
ATOM 707 C CA . ILE A 1 95 ? -0.216 -0.337 -20.669 1.00 90.50 95 ILE A CA 1
ATOM 708 C C . ILE A 1 95 ? -0.160 -0.313 -22.191 1.00 90.50 95 ILE A C 1
ATOM 710 O O . ILE A 1 95 ? 0.778 -0.844 -22.778 1.00 90.50 95 ILE A O 1
ATOM 714 N N . ASP A 1 96 ? -1.193 0.239 -22.827 1.00 92.19 96 ASP A N 1
ATOM 715 C CA . ASP A 1 96 ? -1.300 0.329 -24.289 1.00 92.19 96 ASP A CA 1
ATOM 716 C C . ASP A 1 96 ? -1.110 -1.021 -25.018 1.00 92.19 96 ASP A C 1
ATOM 718 O O . ASP A 1 96 ? -0.511 -1.096 -26.091 1.00 92.19 96 ASP A O 1
ATOM 722 N N . GLY A 1 97 ? -1.605 -2.117 -24.426 1.00 92.44 97 GLY A N 1
ATOM 723 C CA . GLY A 1 97 ? -1.476 -3.474 -24.975 1.00 92.44 97 GLY A CA 1
ATOM 724 C C . GLY A 1 97 ? -0.105 -4.127 -24.762 1.00 92.44 97 GLY A C 1
ATOM 725 O O . GLY A 1 97 ? 0.129 -5.242 -25.232 1.00 92.44 97 GLY A O 1
ATOM 726 N N . ILE A 1 98 ? 0.816 -3.455 -24.064 1.00 94.00 98 ILE A N 1
ATOM 727 C CA . ILE A 1 98 ? 2.159 -3.951 -23.762 1.00 94.00 98 ILE A CA 1
ATOM 728 C C . ILE A 1 98 ? 2.241 -4.333 -22.286 1.00 94.00 98 ILE A C 1
ATOM 730 O O . ILE A 1 98 ? 1.827 -3.593 -21.394 1.00 94.00 98 ILE A O 1
ATOM 734 N N . MET A 1 99 ? 2.813 -5.506 -22.019 1.00 93.88 99 MET A N 1
ATOM 735 C CA . MET A 1 99 ? 3.056 -5.980 -20.661 1.00 93.88 99 MET A CA 1
ATOM 736 C C . MET A 1 99 ? 4.336 -5.359 -20.095 1.00 93.88 99 MET A C 1
ATOM 738 O O . MET A 1 99 ? 5.437 -5.619 -20.579 1.00 93.88 99 MET A O 1
ATOM 742 N N . HIS A 1 100 ? 4.188 -4.582 -19.028 1.00 93.88 100 HIS A N 1
ATOM 743 C CA . HIS A 1 100 ? 5.268 -3.984 -18.254 1.00 93.88 100 HIS A CA 1
ATOM 744 C C . HIS A 1 100 ? 5.377 -4.651 -16.879 1.00 93.88 100 HIS A C 1
ATOM 746 O O . HIS A 1 100 ? 4.377 -5.054 -16.288 1.00 93.88 100 HIS A O 1
ATOM 752 N N . GLN A 1 101 ? 6.595 -4.763 -16.349 1.00 95.12 101 GLN A N 1
ATOM 753 C CA . GLN A 1 101 ? 6.822 -5.204 -14.970 1.00 95.12 101 GLN A CA 1
ATOM 754 C C . GLN A 1 101 ? 6.938 -3.983 -14.058 1.00 95.12 101 GLN A C 1
ATOM 756 O O . GLN A 1 101 ? 7.723 -3.077 -14.337 1.00 95.12 101 GLN A O 1
ATOM 761 N N . VAL A 1 102 ? 6.173 -3.976 -12.969 1.00 95.50 102 VAL A N 1
ATOM 762 C CA . VAL A 1 102 ? 6.295 -2.999 -11.884 1.00 95.50 102 VAL A CA 1
ATOM 763 C C . VAL A 1 102 ? 6.959 -3.683 -10.701 1.00 95.50 102 VAL A C 1
ATOM 765 O O . VAL A 1 102 ? 6.477 -4.702 -10.210 1.00 95.50 102 VAL A O 1
ATOM 768 N N . TYR A 1 103 ? 8.071 -3.118 -10.253 1.00 97.38 103 TYR A N 1
ATOM 769 C CA . TYR A 1 103 ? 8.837 -3.570 -9.101 1.00 97.38 103 TYR A CA 1
ATOM 770 C C . TYR A 1 103 ? 8.368 -2.785 -7.883 1.00 97.38 103 TYR A C 1
ATOM 772 O O . TYR A 1 103 ? 8.410 -1.555 -7.899 1.00 97.38 103 TYR A O 1
ATOM 780 N N . VAL A 1 104 ? 7.917 -3.490 -6.850 1.00 97.38 104 VAL A N 1
ATOM 781 C CA . VAL A 1 104 ? 7.346 -2.889 -5.644 1.00 97.38 104 VAL A CA 1
ATOM 782 C C . VAL A 1 104 ? 8.242 -3.209 -4.458 1.00 97.38 104 VAL A C 1
ATOM 784 O O . VAL A 1 104 ? 8.563 -4.371 -4.204 1.00 97.38 104 VAL A O 1
ATOM 787 N N . LEU A 1 105 ? 8.630 -2.168 -3.731 1.00 98.31 105 LE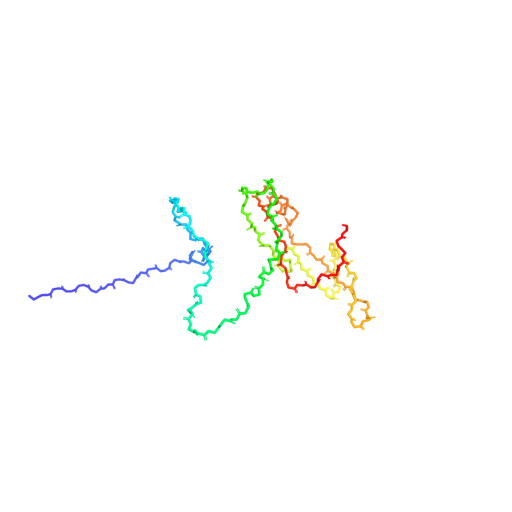U A N 1
ATOM 788 C CA . LEU A 1 105 ? 9.304 -2.262 -2.444 1.00 98.31 105 LEU A CA 1
ATOM 789 C C . LEU A 1 105 ? 8.325 -1.924 -1.329 1.00 98.31 105 LEU A C 1
ATOM 791 O O . LEU A 1 105 ? 7.615 -0.919 -1.388 1.00 98.31 105 LEU A O 1
ATOM 795 N N . LYS A 1 106 ? 8.325 -2.735 -0.280 1.00 98.25 106 LYS A N 1
ATOM 796 C CA . LYS A 1 106 ? 7.593 -2.460 0.948 1.00 98.25 106 LYS A CA 1
ATOM 797 C C . LYS A 1 106 ? 8.317 -1.391 1.749 1.00 98.25 106 LYS A C 1
ATOM 799 O O . LYS A 1 106 ? 9.539 -1.416 1.906 1.00 98.25 106 LYS A O 1
ATOM 804 N N . ARG A 1 107 ? 7.556 -0.470 2.338 1.00 98.50 107 ARG A N 1
ATOM 805 C CA . ARG A 1 107 ? 8.103 0.408 3.369 1.00 98.50 107 ARG A CA 1
ATOM 806 C C . ARG A 1 107 ? 8.492 -0.438 4.591 1.00 98.50 107 ARG A C 1
ATOM 808 O O . ARG A 1 107 ? 7.728 -1.328 4.975 1.00 98.50 107 ARG A O 1
ATOM 815 N N . PRO A 1 108 ? 9.645 -0.183 5.236 1.00 98.50 108 PRO A N 1
ATOM 816 C CA . PRO A 1 108 ? 10.007 -0.885 6.462 1.00 98.50 108 PRO A CA 1
ATOM 817 C C . PRO A 1 108 ? 8.879 -0.831 7.500 1.00 98.50 108 PRO A C 1
ATOM 819 O O . PRO A 1 108 ? 8.270 0.221 7.693 1.00 98.50 108 PRO A O 1
ATOM 822 N N . HIS A 1 109 ? 8.626 -1.963 8.164 1.00 98.38 109 HIS A N 1
ATOM 823 C CA . HIS A 1 109 ? 7.581 -2.144 9.186 1.00 98.38 109 HIS A CA 1
ATOM 824 C C . HIS A 1 109 ? 6.128 -2.061 8.689 1.00 98.38 109 HIS A C 1
ATOM 826 O O . HIS A 1 109 ? 5.215 -2.019 9.511 1.00 98.38 109 HIS A O 1
ATOM 832 N N . VAL A 1 110 ? 5.878 -2.079 7.372 1.00 98.38 110 VAL A N 1
ATOM 833 C CA . VAL A 1 110 ? 4.510 -1.961 6.835 1.00 98.38 110 VAL A CA 1
ATOM 834 C C . VAL A 1 110 ? 3.566 -3.066 7.326 1.00 98.38 110 VAL A C 1
ATOM 836 O O . VAL A 1 110 ? 2.400 -2.783 7.581 1.00 98.38 110 VAL A O 1
ATOM 839 N N . ASP A 1 111 ? 4.052 -4.296 7.526 1.00 98.19 111 ASP A N 1
ATOM 840 C CA . ASP A 1 111 ? 3.200 -5.400 7.996 1.00 98.19 111 ASP A CA 1
ATOM 841 C C . ASP A 1 111 ? 2.732 -5.173 9.438 1.00 98.19 111 ASP A C 1
ATOM 843 O O . ASP A 1 111 ? 1.542 -5.266 9.729 1.00 98.19 111 ASP A O 1
ATOM 847 N N . GLU A 1 112 ? 3.661 -4.819 10.330 1.00 98.69 112 GLU A N 1
ATOM 848 C CA . GLU A 1 112 ? 3.368 -4.509 11.734 1.00 98.69 112 GLU A CA 1
ATOM 849 C C . GLU A 1 112 ? 2.450 -3.286 11.841 1.00 98.69 112 GLU A C 1
ATOM 851 O O . GLU A 1 112 ? 1.481 -3.289 12.603 1.00 98.69 112 GLU A O 1
ATOM 856 N N . PHE A 1 113 ? 2.714 -2.260 11.027 1.00 98.69 113 PHE A N 1
ATOM 857 C CA . PHE A 1 113 ? 1.871 -1.077 10.935 1.00 98.69 113 PHE A CA 1
ATOM 858 C C . PHE A 1 113 ? 0.436 -1.444 10.540 1.00 98.69 113 PHE A C 1
ATOM 860 O O . PHE A 1 113 ? -0.497 -1.097 11.261 1.00 98.69 113 PHE A O 1
ATOM 867 N N . LEU A 1 114 ? 0.241 -2.172 9.436 1.00 98.56 114 LEU A N 1
ATOM 868 C CA . LEU A 1 114 ? -1.096 -2.530 8.956 1.00 98.56 114 LEU A CA 1
ATOM 869 C C . LEU A 1 114 ? -1.826 -3.466 9.922 1.00 98.56 114 LEU A C 1
ATOM 871 O O . LEU A 1 114 ? -3.023 -3.282 10.146 1.00 98.56 114 LEU A O 1
ATOM 875 N N . GLN A 1 115 ? -1.115 -4.412 10.541 1.00 98.44 115 GLN A N 1
ATOM 876 C CA . GLN A 1 115 ? -1.685 -5.271 11.575 1.00 98.44 115 GLN A CA 1
ATOM 877 C C . GLN A 1 115 ? -2.228 -4.429 12.733 1.00 98.44 115 GLN A C 1
ATOM 879 O O . GLN A 1 115 ? -3.397 -4.553 13.103 1.00 98.44 115 GLN A O 1
ATOM 884 N N . ARG A 1 116 ? -1.408 -3.523 13.275 1.00 98.50 116 ARG A N 1
ATOM 885 C CA . ARG A 1 116 ? -1.814 -2.713 14.423 1.00 98.50 116 ARG A CA 1
ATOM 886 C C . ARG A 1 116 ? -2.920 -1.719 14.074 1.00 98.50 116 ARG A C 1
ATOM 888 O O . ARG A 1 116 ? -3.824 -1.502 14.879 1.00 98.50 116 ARG A O 1
ATOM 895 N N . MET A 1 117 ? -2.876 -1.133 12.881 1.00 98.25 117 MET A N 1
ATOM 896 C CA . MET A 1 117 ? -3.909 -0.213 12.405 1.00 98.25 117 MET A CA 1
ATOM 897 C C . MET A 1 117 ? -5.258 -0.919 12.226 1.00 98.25 117 MET A C 1
ATOM 899 O O . MET A 1 117 ? -6.271 -0.366 12.644 1.00 98.25 117 MET A O 1
ATOM 903 N N . GLY A 1 118 ? -5.286 -2.148 11.698 1.00 96.50 118 GLY A N 1
ATOM 904 C CA . GLY A 1 118 ? -6.525 -2.922 11.533 1.00 96.50 118 GLY A CA 1
ATOM 905 C C . GLY A 1 118 ? -7.191 -3.336 12.854 1.00 96.50 118 GLY A C 1
ATOM 906 O O . GLY A 1 118 ? -8.416 -3.464 12.933 1.00 96.50 118 GLY A O 1
ATOM 907 N N . GLU A 1 119 ? -6.407 -3.502 13.921 1.00 96.50 119 GLU A N 1
ATOM 908 C CA . GLU A 1 119 ? -6.937 -3.730 15.272 1.00 96.50 119 GLU A CA 1
ATOM 909 C C . GLU A 1 119 ? -7.603 -2.469 15.846 1.00 96.50 119 GLU A C 1
ATOM 911 O O . GLU A 1 119 ? -8.647 -2.556 16.495 1.00 96.50 119 GLU A O 1
ATOM 916 N N . LEU A 1 120 ? -7.003 -1.300 15.602 1.00 97.00 120 LEU A N 1
ATOM 917 C CA . LEU A 1 120 ? -7.396 -0.025 16.207 1.00 97.00 120 LEU A CA 1
ATOM 918 C C . LEU A 1 120 ? -8.485 0.726 15.430 1.00 97.00 120 LEU A C 1
ATOM 920 O O . LEU A 1 120 ? -9.301 1.419 16.038 1.00 97.00 120 LEU A O 1
ATOM 924 N N . PHE A 1 121 ? -8.497 0.605 14.103 1.00 98.06 121 PHE A N 1
ATOM 925 C CA . PHE A 1 121 ? -9.266 1.463 13.202 1.00 98.06 121 PHE A CA 1
ATOM 926 C C . PHE A 1 121 ? -10.012 0.665 12.132 1.00 98.06 121 PHE A C 1
ATOM 928 O O . PHE A 1 121 ? -9.616 -0.442 11.765 1.00 98.06 121 PHE A O 1
ATOM 935 N N . GLU A 1 122 ? -11.072 1.260 11.587 1.00 97.25 122 GLU A N 1
ATOM 936 C CA . GLU A 1 122 ? -11.608 0.846 10.291 1.00 97.25 122 GLU A CA 1
ATOM 937 C C . GLU A 1 122 ? -10.684 1.422 9.209 1.00 97.25 122 GLU A C 1
ATOM 939 O O . GLU A 1 122 ? -10.704 2.618 8.921 1.00 97.25 122 GLU A O 1
ATOM 944 N N . CYS A 1 123 ? -9.801 0.591 8.659 1.00 97.06 123 CYS A N 1
ATOM 945 C CA . CYS A 1 123 ? -8.827 1.040 7.668 1.00 97.06 123 CYS A CA 1
ATOM 946 C C . CYS A 1 123 ? -9.414 0.978 6.255 1.00 97.06 123 CYS A C 1
ATOM 948 O O . CYS A 1 123 ? -9.863 -0.078 5.807 1.00 97.06 123 CYS A O 1
ATOM 950 N N . VAL A 1 124 ? -9.341 2.093 5.530 1.00 96.81 124 VAL A N 1
ATOM 951 C CA . VAL A 1 124 ? -9.770 2.214 4.134 1.00 96.81 124 VAL A CA 1
ATOM 952 C C . VAL A 1 124 ? -8.567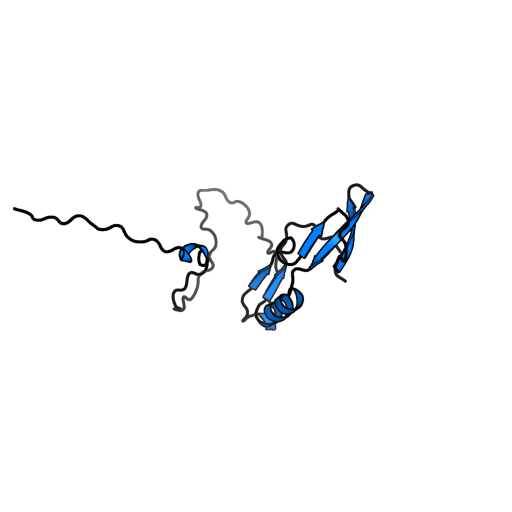 2.589 3.279 1.00 96.81 124 VAL A C 1
ATOM 954 O O . VAL A 1 124 ? -7.969 3.645 3.473 1.00 96.81 124 VAL A O 1
ATOM 957 N N . LEU A 1 125 ? -8.221 1.744 2.308 1.00 96.69 125 LEU A N 1
ATOM 958 C CA . LEU A 1 125 ? -7.225 2.094 1.298 1.00 96.69 125 LEU A CA 1
ATOM 959 C C . LEU A 1 125 ? -7.859 3.052 0.288 1.00 96.69 125 LEU A C 1
ATOM 961 O O . LEU A 1 125 ? -8.855 2.709 -0.349 1.00 96.69 125 LEU A O 1
ATOM 965 N N . PHE A 1 126 ? -7.276 4.233 0.120 1.00 96.38 126 PHE A N 1
ATOM 966 C CA . PHE A 1 126 ? -7.700 5.182 -0.901 1.00 96.38 126 PHE A CA 1
ATOM 967 C C . PHE A 1 126 ? -6.463 5.750 -1.577 1.00 96.38 126 PHE A C 1
ATOM 969 O O . PHE A 1 126 ? -5.685 6.475 -0.969 1.00 96.38 126 PHE A O 1
ATOM 976 N N . THR A 1 127 ? -6.299 5.401 -2.847 1.00 96.19 127 THR A N 1
ATOM 977 C CA . THR A 1 127 ? -5.165 5.814 -3.662 1.00 96.19 127 THR A CA 1
ATOM 978 C C . THR A 1 127 ? -5.638 6.320 -5.022 1.00 96.19 127 THR A C 1
ATOM 980 O O . THR A 1 127 ? -6.721 5.958 -5.488 1.00 96.19 127 THR A O 1
ATOM 983 N N . ALA A 1 128 ? -4.832 7.174 -5.654 1.00 94.31 128 ALA A N 1
ATOM 984 C CA . ALA A 1 128 ? -5.053 7.629 -7.028 1.00 94.31 128 ALA A CA 1
ATOM 985 C C . ALA A 1 128 ? -4.596 6.595 -8.074 1.00 94.31 128 ALA A C 1
ATOM 987 O O . ALA A 1 128 ? -4.894 6.743 -9.261 1.00 94.31 128 ALA A O 1
ATOM 988 N N . SER A 1 129 ? -3.874 5.561 -7.642 1.00 88.19 129 SER A N 1
ATOM 989 C CA . SER A 1 129 ? -3.389 4.502 -8.516 1.00 88.19 129 SER A CA 1
ATOM 990 C C . SER A 1 129 ? -4.523 3.627 -9.038 1.00 88.19 129 SER A C 1
ATOM 992 O O . SER A 1 129 ? -5.530 3.379 -8.371 1.00 88.19 129 SER A O 1
ATOM 994 N N . LEU A 1 130 ? -4.363 3.156 -10.274 1.00 82.88 130 LEU A N 1
ATOM 995 C CA . LEU A 1 130 ? -5.364 2.325 -10.928 1.00 82.88 130 LEU A CA 1
ATOM 996 C C . LEU A 1 130 ? -5.423 0.951 -10.264 1.00 82.88 130 LEU A C 1
ATOM 998 O O . LEU A 1 130 ? -4.417 0.250 -10.149 1.00 82.88 130 LEU A O 1
ATOM 1002 N N . ALA A 1 131 ? -6.630 0.527 -9.901 1.00 73.75 131 ALA A N 1
ATOM 1003 C CA . ALA A 1 131 ? -6.861 -0.854 -9.529 1.00 73.75 131 ALA A CA 1
ATOM 1004 C C . ALA A 1 131 ? -6.708 -1.726 -10.779 1.00 73.75 131 ALA A C 1
ATOM 1006 O O . ALA A 1 131 ? -7.567 -1.722 -11.665 1.00 73.75 131 ALA A O 1
ATOM 1007 N N . LYS A 1 132 ? -5.644 -2.529 -10.843 1.00 65.25 132 LYS A N 1
ATOM 1008 C CA . LYS A 1 132 ? -5.684 -3.729 -11.674 1.00 65.25 132 LYS A CA 1
ATOM 1009 C C . LYS A 1 132 ? -6.627 -4.686 -10.951 1.00 65.25 132 LYS A C 1
ATOM 1011 O O . LYS A 1 132 ? -6.235 -5.292 -9.963 1.00 65.25 132 LYS A O 1
ATOM 1016 N N . VAL A 1 133 ? -7.903 -4.699 -11.348 1.00 44.44 133 VAL A N 1
ATOM 1017 C CA . VAL A 1 133 ? -8.945 -5.511 -10.699 1.00 44.44 133 VAL A CA 1
ATOM 1018 C C . VAL A 1 133 ? -8.430 -6.942 -10.539 1.00 44.44 133 VAL A C 1
ATOM 1020 O O . VAL A 1 133 ? -8.144 -7.617 -11.525 1.00 44.44 133 VAL A O 1
ATOM 1023 N N . GLY A 1 134 ? -8.268 -7.352 -9.281 1.00 43.09 134 GLY A N 1
ATOM 1024 C CA . GLY A 1 134 ? -7.611 -8.595 -8.894 1.00 43.09 134 GLY A CA 1
ATOM 1025 C C . GLY A 1 134 ? -6.978 -8.471 -7.511 1.00 43.09 134 GLY A C 1
ATOM 1026 O O . GLY A 1 134 ? -5.760 -8.533 -7.381 1.00 43.09 134 GLY A O 1
ATOM 1027 N N . ALA A 1 135 ? -7.803 -8.263 -6.480 1.00 40.22 135 ALA A N 1
ATOM 1028 C CA . ALA A 1 135 ? -7.410 -8.720 -5.150 1.00 40.22 135 ALA A CA 1
ATOM 1029 C C . ALA A 1 135 ? -7.297 -10.262 -5.198 1.00 40.22 135 ALA A C 1
ATOM 1031 O O . ALA A 1 135 ? -8.083 -10.870 -5.934 1.00 40.22 135 ALA A O 1
ATOM 1032 N N . PRO A 1 136 ? -6.324 -10.883 -4.505 1.00 37.88 136 PRO A N 1
ATOM 1033 C CA . PRO A 1 136 ? -6.277 -12.338 -4.360 1.00 37.88 136 PRO A CA 1
ATOM 1034 C C . PRO A 1 136 ? -7.553 -12.903 -3.721 1.00 37.88 136 PRO A C 1
ATOM 1036 O O . PRO A 1 136 ? -8.217 -12.165 -2.954 1.00 37.88 136 PRO A O 1
#

Nearest PDB structures (foldseek):
  1t9z-assembly1_A  TM=9.844E-01  e=5.934E-12  Homo sapiens
  2ght-assembly2_B  TM=9.835E-01  e=1.066E-11  Homo sapiens
  3pgl-assembly2_B  TM=9.917E-01  e=1.681E-11  Homo sapiens
  3l0y-assembly2_B  TM=9.928E-01  e=1.681E-11  Homo sapiens
  2hhl-assembly4_D  TM=9.701E-01  e=2.328E-11  Homo sapiens

Sequence (136 aa):
GTQTPAKKPRSRSILQSLFCCLCRDEAEPCAGTTGAPLLVEENGALPKAAVKHLLPEIKPQDASKLCVVIDLDETLVHSSFKPVNNADFIIPVEIDGIMHQVYVLKRPHVDEFLQRMGELFECVLFTASLAKVGAP

Foldseek 3Di:
DDDDDDDDDDDDDPPPVPCPPDDDDDDDDDDDDPDDPPDPDDDDDDPPPPDDDPDDPDDPVQVPAAEDEFEDDPGFKDKDLDDDPPFPDWDWDADPNDTTTIGIHTDPCSVVVVVVCVVHHNYDYDYPDDDPPDDD

Organism: NCBI:txid2485327

Radius of gyration: 24.78 Å; Cα contacts (8 Å, |Δi|>4): 98; chains: 1; bounding box: 52×75×56 Å